Protein AF-A0A6A6YAF0-F1 (afdb_monomer)

Foldseek 3Di:
DADFPDPDDVDFAKLLLVLQLPDPDLCCLVPDALEADDLVNLQVSSVVSQVCCVPPVVQQKHFDQPDVPVVVVCVVQVVPCVPPPPCVPNVCCNSITGMGGNHPVSVVVCPPPVNVVVVCVVCVPVPDDSVSSNVSSVSNCNSNDDPDPPPVNDPPPPPDDDD

Organism: NCBI:txid574789

Solvent-accessible surface area (backbone atoms only — not comparable to full-atom values): 9768 Å² total; per-residue (Å²): 136,85,71,62,41,79,72,92,50,101,72,68,53,28,29,53,47,51,43,48,35,66,50,90,53,86,56,50,41,76,70,47,69,81,43,57,63,51,70,68,56,41,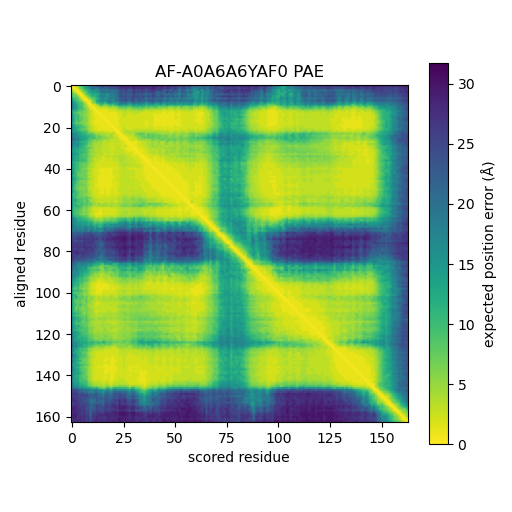44,52,40,28,52,56,39,52,51,47,35,70,73,70,38,81,68,45,43,39,77,48,70,83,81,57,78,87,53,56,93,51,64,93,43,60,97,58,48,88,75,50,86,84,50,57,62,63,53,41,47,70,48,49,22,40,50,37,44,46,33,56,67,46,54,65,48,55,70,34,65,72,51,42,51,53,54,46,62,72,42,67,81,68,79,72,51,70,65,60,26,50,51,36,12,53,48,35,50,63,33,31,41,65,91,66,81,60,74,80,69,53,79,77,70,92,82,79,79,84,130

Secondary structure (DSSP, 8-state):
---------SSPPBHHHHHHHT-S-TTHHHHS-S-PPPHHHHHHHHHHHHHHHHHHSTTSEEE----GGGGGGGGGGHHHHTT-TT-HHHHHHHHS-BEEES-HHHHHHHTSHHHHHHHHHHHTTS---HHHHHHHHHHHHHHHS-SS--GGGS---S-----

Sequence (163 aa):
MYQSSQVPADNPMTALRLSFALEDNPDASINAEIAEISLEEQVQRRDEIEEKIRSRCCGLLEIYRPNLSHLETAKSDIPQATRSRKYPYVINSFVNPEVHFLHKSVIDFLEKPAIWEELHDFTSSSGFDPNVSLISASLREIKSAPKELDQSMFPRLPFLVPQ

Mean predicted aligned error: 10.67 Å

pLDDT: mean 77.88, std 19.63, range [34.16, 96.5]

Structure (mmCIF, N/CA/C/O backbone):
data_AF-A0A6A6YAF0-F1
#
_entry.id   AF-A0A6A6YAF0-F1
#
loop_
_atom_site.group_PDB
_atom_site.id
_atom_site.type_symbol
_atom_site.label_atom_id
_atom_site.label_alt_id
_atom_site.label_comp_id
_atom_site.label_asym_id
_atom_site.label_entity_id
_atom_site.label_seq_id
_atom_site.pdbx_PDB_ins_code
_atom_site.Cartn_x
_atom_site.Cartn_y
_atom_site.Cartn_z
_atom_site.occupancy
_atom_site.B_iso_or_equiv
_atom_site.auth_seq_id
_atom_site.auth_comp_id
_atom_site.auth_asym_id
_atom_site.auth_atom_id
_atom_site.pdbx_PDB_model_num
ATOM 1 N N . MET A 1 1 ? 10.401 12.142 19.300 1.00 36.97 1 MET A N 1
ATOM 2 C CA . MET A 1 1 ? 10.464 11.290 18.094 1.00 36.97 1 MET A CA 1
ATOM 3 C C . MET A 1 1 ? 9.674 10.036 18.409 1.00 36.97 1 MET A C 1
ATOM 5 O O . MET A 1 1 ? 10.075 9.323 19.317 1.00 36.97 1 MET A O 1
ATOM 9 N N . TYR A 1 2 ? 8.517 9.848 17.775 1.00 38.72 2 TYR A N 1
ATOM 10 C CA . TYR A 1 2 ? 7.696 8.650 17.959 1.00 38.72 2 TYR A CA 1
ATOM 11 C C . TYR A 1 2 ? 8.295 7.514 17.127 1.00 38.72 2 TYR A C 1
ATOM 13 O O . TYR A 1 2 ? 8.645 7.720 15.968 1.00 38.72 2 TYR A O 1
ATOM 21 N N . GLN A 1 3 ? 8.493 6.354 17.746 1.00 45.41 3 GLN A N 1
ATOM 22 C CA . GLN A 1 3 ? 9.015 5.170 17.078 1.00 45.41 3 GLN A CA 1
ATOM 23 C C . GLN A 1 3 ? 7.822 4.401 16.507 1.00 45.41 3 GLN A C 1
ATOM 25 O O . GLN A 1 3 ? 6.969 3.946 17.270 1.00 45.41 3 GLN A O 1
ATOM 30 N N . SER A 1 4 ? 7.756 4.316 15.176 1.00 51.91 4 SER A N 1
ATOM 31 C CA . SER A 1 4 ? 6.786 3.504 14.435 1.00 51.91 4 SER A CA 1
ATOM 32 C C . SER A 1 4 ? 6.730 2.108 15.056 1.00 51.91 4 SER A C 1
ATOM 34 O O . SER A 1 4 ? 7.769 1.464 15.248 1.00 51.91 4 SER A O 1
ATOM 36 N N . SER A 1 5 ? 5.540 1.662 15.454 1.00 54.22 5 SER A N 1
ATOM 37 C CA . SER A 1 5 ? 5.363 0.337 16.038 1.00 54.22 5 SER A CA 1
ATOM 38 C C . SER A 1 5 ? 5.484 -0.696 14.931 1.00 54.22 5 SER A C 1
ATOM 40 O O . SER A 1 5 ? 4.526 -0.944 14.202 1.00 54.22 5 SER A O 1
ATOM 42 N N . GLN A 1 6 ? 6.670 -1.281 14.797 1.00 53.38 6 GLN A N 1
ATOM 43 C CA . GLN A 1 6 ? 6.876 -2.391 13.883 1.00 53.38 6 GLN A CA 1
ATOM 44 C C . GLN A 1 6 ? 6.142 -3.608 14.437 1.00 53.38 6 GLN A C 1
ATOM 46 O O . GLN A 1 6 ? 6.583 -4.226 15.407 1.00 53.38 6 GLN A O 1
ATOM 51 N N . VAL A 1 7 ? 4.993 -3.924 13.848 1.00 53.41 7 VAL A N 1
ATOM 52 C CA . VAL A 1 7 ? 4.451 -5.278 13.934 1.00 53.41 7 VAL A CA 1
ATOM 53 C C . VAL A 1 7 ? 5.349 -6.117 13.033 1.00 53.41 7 VAL A C 1
AT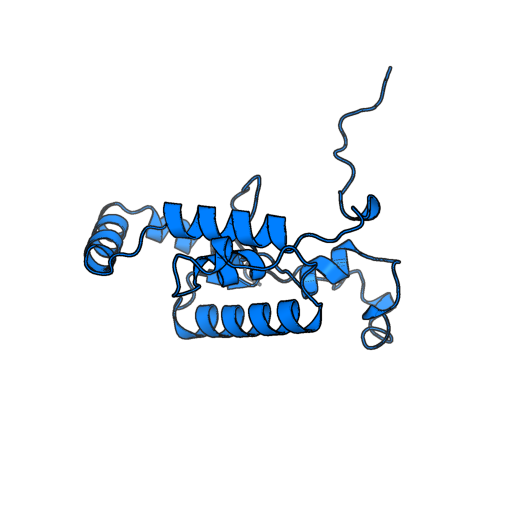OM 55 O O . VAL A 1 7 ? 5.438 -5.794 11.848 1.00 53.41 7 VAL A O 1
ATOM 58 N N . PRO A 1 8 ? 6.054 -7.137 13.548 1.00 50.31 8 PRO A N 1
ATOM 59 C CA . PRO A 1 8 ? 6.845 -8.013 12.701 1.00 50.31 8 PRO A CA 1
ATOM 60 C C . PRO A 1 8 ? 5.882 -8.769 11.784 1.00 50.31 8 PRO A C 1
ATOM 62 O O . PRO A 1 8 ? 5.209 -9.703 12.212 1.00 50.31 8 PRO A O 1
ATOM 65 N N . ALA A 1 9 ? 5.763 -8.319 10.541 1.00 58.47 9 ALA A N 1
ATOM 66 C CA . ALA A 1 9 ? 5.129 -9.076 9.482 1.00 58.47 9 ALA A CA 1
ATOM 67 C C . ALA A 1 9 ? 6.251 -9.692 8.652 1.00 58.47 9 ALA A C 1
ATOM 69 O O . ALA A 1 9 ? 7.126 -8.970 8.178 1.00 58.47 9 ALA A O 1
ATOM 70 N N . ASP A 1 10 ? 6.208 -11.008 8.435 1.00 66.81 10 ASP A N 1
ATOM 71 C CA . ASP A 1 10 ? 7.163 -11.703 7.555 1.00 66.81 10 ASP A CA 1
ATOM 72 C C . ASP A 1 10 ? 7.134 -11.148 6.116 1.00 66.81 10 ASP A C 1
ATOM 74 O O . ASP A 1 10 ? 8.048 -11.378 5.327 1.00 66.81 10 ASP A O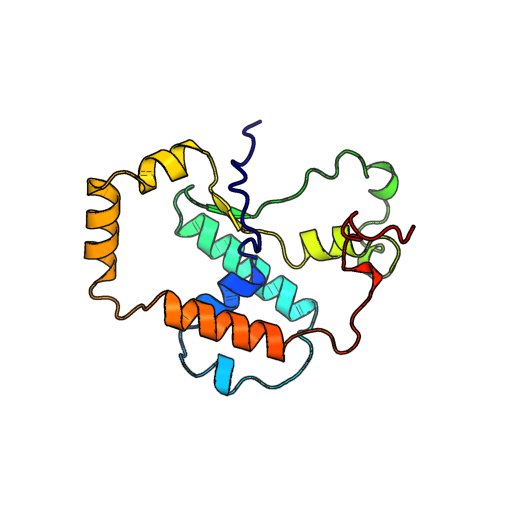 1
ATOM 78 N N . ASN A 1 11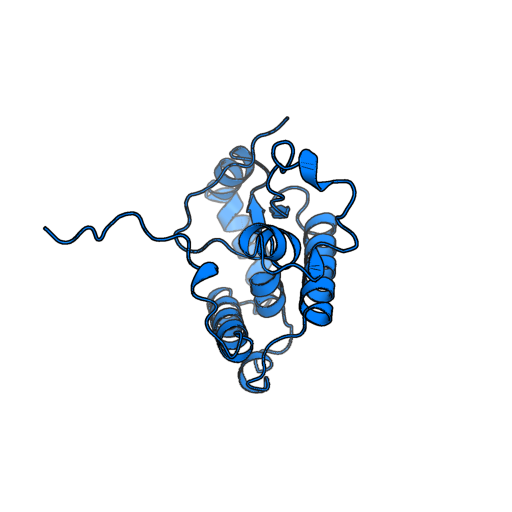 ? 6.078 -10.401 5.775 1.00 73.88 11 ASN A N 1
ATOM 79 C CA . ASN A 1 11 ? 5.919 -9.683 4.522 1.00 73.88 11 ASN A CA 1
ATOM 80 C C . ASN A 1 11 ? 5.186 -8.345 4.771 1.00 73.88 11 ASN A C 1
ATOM 82 O O . ASN A 1 11 ? 3.948 -8.331 4.777 1.00 73.88 11 ASN 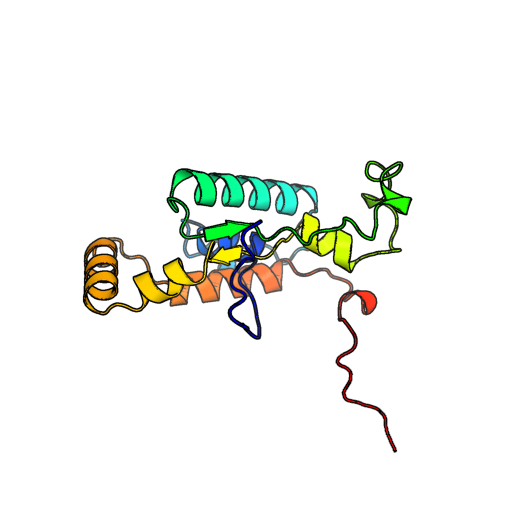A O 1
ATOM 86 N N . PRO A 1 12 ? 5.905 -7.238 5.045 1.00 85.31 12 PRO A N 1
ATOM 87 C CA . PRO A 1 12 ? 5.281 -5.948 5.314 1.00 85.31 12 PRO A CA 1
ATOM 88 C C . PRO A 1 12 ? 4.526 -5.432 4.083 1.00 85.31 12 PRO A C 1
ATOM 90 O O . PRO A 1 12 ? 4.910 -5.667 2.936 1.00 85.31 12 PRO A O 1
ATOM 93 N N . MET A 1 13 ? 3.432 -4.706 4.318 1.00 91.19 13 MET A N 1
ATOM 94 C CA . MET A 1 13 ? 2.729 -4.016 3.239 1.00 91.19 13 MET A CA 1
ATOM 95 C C . MET A 1 13 ? 3.623 -2.900 2.700 1.00 91.19 13 MET A C 1
ATOM 97 O O . MET A 1 13 ? 4.081 -2.060 3.468 1.00 91.19 13 MET A O 1
ATOM 101 N N . THR A 1 14 ? 3.850 -2.860 1.391 1.00 93.25 14 THR A N 1
ATOM 102 C CA . THR A 1 14 ? 4.607 -1.785 0.738 1.00 93.25 14 THR A CA 1
ATOM 103 C C . THR A 1 14 ? 3.670 -0.790 0.061 1.00 93.25 14 THR A C 1
ATOM 105 O O . THR A 1 14 ? 2.516 -1.113 -0.235 1.00 93.25 14 THR A O 1
ATOM 108 N N . ALA A 1 15 ? 4.151 0.426 -0.205 1.00 94.81 15 ALA A N 1
ATOM 109 C CA . ALA A 1 15 ? 3.373 1.437 -0.916 1.00 94.81 15 ALA A CA 1
ATOM 110 C C . ALA A 1 15 ? 2.964 0.943 -2.310 1.00 94.81 15 ALA A C 1
ATOM 112 O O . ALA A 1 15 ? 1.821 1.138 -2.721 1.00 94.81 15 ALA A O 1
ATOM 113 N N . LEU A 1 16 ? 3.860 0.240 -3.011 1.00 94.50 16 LEU A N 1
ATOM 114 C CA . LEU A 1 16 ? 3.558 -0.297 -4.331 1.00 94.50 16 LEU A CA 1
ATOM 115 C C . LEU A 1 16 ? 2.485 -1.389 -4.266 1.00 94.50 16 LEU A C 1
ATOM 117 O O . LEU A 1 16 ? 1.512 -1.329 -5.020 1.00 94.50 16 LEU A O 1
ATOM 121 N N . ARG A 1 17 ? 2.599 -2.333 -3.325 1.00 94.44 17 ARG A N 1
ATOM 122 C CA . ARG A 1 17 ? 1.585 -3.378 -3.127 1.00 94.44 17 ARG A CA 1
ATOM 123 C C . ARG A 1 17 ? 0.223 -2.792 -2.772 1.00 94.44 17 ARG A C 1
ATOM 125 O O . ARG A 1 17 ? -0.786 -3.197 -3.345 1.00 94.44 17 ARG A O 1
ATOM 132 N N . LEU A 1 18 ? 0.193 -1.806 -1.874 1.00 95.56 18 LEU A N 1
ATOM 133 C CA . LEU A 1 18 ? -1.036 -1.105 -1.514 1.00 95.56 18 LEU A CA 1
ATOM 134 C C . LEU A 1 18 ? -1.626 -0.358 -2.719 1.00 95.56 18 LEU A C 1
ATOM 136 O O . LEU A 1 18 ? -2.844 -0.334 -2.875 1.00 95.56 18 LEU A O 1
ATOM 140 N N . SER A 1 19 ? -0.788 0.192 -3.607 1.00 95.94 19 SER A N 1
ATOM 141 C CA . SER A 1 19 ? -1.257 0.826 -4.846 1.00 95.94 19 SER A CA 1
ATOM 142 C C . SER A 1 19 ? -2.020 -0.144 -5.743 1.00 95.94 19 SER A C 1
ATOM 144 O O . SER A 1 19 ? -3.064 0.226 -6.270 1.00 95.94 19 SER A O 1
ATOM 146 N N . PHE A 1 20 ? -1.549 -1.389 -5.863 1.00 95.38 20 PHE A N 1
ATOM 147 C CA . PHE A 1 20 ? -2.223 -2.421 -6.647 1.00 95.38 20 PHE A CA 1
ATOM 148 C C . PHE A 1 20 ? -3.491 -2.930 -5.957 1.00 95.38 20 PHE A C 1
ATOM 150 O O . PHE A 1 20 ? -4.488 -3.196 -6.619 1.00 95.38 20 PHE A O 1
ATOM 157 N N . ALA A 1 21 ? -3.477 -3.038 -4.625 1.00 94.06 21 ALA A N 1
ATOM 158 C CA . ALA A 1 21 ? -4.636 -3.487 -3.852 1.00 94.06 21 ALA A CA 1
ATOM 159 C C . ALA A 1 21 ? -5.822 -2.509 -3.928 1.00 94.06 21 ALA A C 1
ATOM 161 O O . ALA A 1 21 ? -6.969 -2.916 -3.747 1.00 94.06 21 ALA A O 1
ATOM 162 N N . LEU A 1 22 ? -5.534 -1.227 -4.178 1.00 92.75 22 LEU A N 1
ATOM 163 C CA . LEU A 1 22 ? -6.508 -0.142 -4.287 1.00 92.75 22 LEU A CA 1
ATOM 164 C C . LEU A 1 22 ? -6.917 0.174 -5.736 1.00 92.75 22 LEU A C 1
ATOM 166 O O . LEU A 1 22 ? -7.504 1.230 -5.970 1.00 92.75 22 LEU A O 1
ATOM 170 N N . GLU A 1 23 ? -6.579 -0.674 -6.710 1.00 91.12 23 GLU A N 1
ATOM 171 C CA . GLU A 1 23 ? -7.063 -0.500 -8.082 1.00 91.12 23 GLU A CA 1
ATOM 172 C C . GLU A 1 23 ? -8.565 -0.809 -8.161 1.00 91.12 23 GLU A C 1
ATOM 174 O O . GLU A 1 23 ? -9.013 -1.881 -7.763 1.00 91.12 23 GLU A O 1
ATOM 179 N N . ASP A 1 24 ? -9.346 0.129 -8.707 1.00 83.94 24 ASP A N 1
ATOM 180 C CA . ASP A 1 24 ? -10.811 0.012 -8.776 1.00 83.94 24 ASP A CA 1
ATOM 181 C C . ASP A 1 24 ? -11.283 -1.080 -9.756 1.00 83.94 24 ASP A C 1
ATOM 183 O O . ASP A 1 24 ? -12.418 -1.552 -9.678 1.00 83.94 24 ASP A O 1
ATOM 187 N N . ASN A 1 25 ? -10.432 -1.474 -10.711 1.00 85.44 25 ASN A N 1
ATOM 188 C CA . ASN A 1 25 ? -10.754 -2.496 -11.701 1.00 85.44 25 ASN A CA 1
ATOM 189 C C . ASN A 1 25 ? -10.311 -3.888 -11.203 1.00 85.44 25 ASN A C 1
ATOM 191 O O . ASN A 1 25 ? -9.104 -4.139 -11.140 1.00 85.44 25 ASN A O 1
ATOM 195 N N . PRO A 1 26 ? -11.246 -4.821 -10.932 1.00 76.06 26 PRO A N 1
ATOM 196 C CA . PRO A 1 26 ? -10.921 -6.147 -10.401 1.00 76.06 26 PRO A CA 1
ATOM 197 C C . PRO A 1 26 ? -10.045 -6.980 -11.346 1.00 76.06 26 PRO A C 1
ATOM 199 O O . PRO A 1 26 ? -9.252 -7.800 -10.885 1.00 76.06 26 PRO A O 1
ATOM 202 N N . ASP A 1 27 ? -10.127 -6.729 -12.655 1.00 86.00 27 ASP A N 1
ATOM 203 C CA . ASP A 1 27 ? -9.364 -7.461 -13.664 1.00 86.00 27 ASP A CA 1
ATOM 204 C C . ASP A 1 27 ? -8.040 -6.772 -14.027 1.00 86.00 27 ASP A C 1
ATOM 206 O O . ASP A 1 27 ? -7.321 -7.246 -14.910 1.00 86.00 27 ASP A O 1
ATOM 210 N N . ALA A 1 28 ? -7.681 -5.652 -13.387 1.00 88.31 28 ALA A N 1
ATOM 211 C CA . ALA A 1 28 ? -6.459 -4.916 -13.719 1.00 88.31 28 ALA A CA 1
ATOM 212 C C . ALA A 1 28 ? -5.199 -5.774 -13.534 1.00 88.31 28 ALA A C 1
ATOM 214 O O . ALA A 1 28 ? -4.329 -5.804 -14.407 1.00 88.31 28 ALA A O 1
ATOM 215 N N . SER A 1 29 ? -5.138 -6.559 -12.456 1.00 90.00 29 SER A N 1
ATOM 216 C CA . SER A 1 29 ? -4.043 -7.500 -12.196 1.00 90.00 29 SER A CA 1
ATOM 217 C C . SER A 1 29 ? -4.011 -8.660 -13.202 1.00 90.00 29 SER A C 1
ATOM 219 O O . SER A 1 29 ? -2.937 -9.118 -13.598 1.00 90.00 29 SER A O 1
ATOM 221 N N . ILE A 1 30 ? -5.171 -9.117 -13.680 1.00 92.38 30 ILE A N 1
ATOM 222 C CA . ILE A 1 30 ? -5.305 -10.217 -14.648 1.00 92.38 30 ILE A CA 1
ATOM 223 C C . ILE A 1 30 ? -4.919 -9.758 -16.057 1.00 92.38 30 ILE A C 1
ATOM 225 O O . ILE A 1 30 ? -4.202 -10.476 -16.755 1.00 92.38 30 ILE A O 1
ATOM 229 N N . ASN A 1 31 ? -5.315 -8.549 -16.442 1.00 93.06 31 ASN A N 1
ATOM 230 C CA . ASN A 1 31 ? -5.062 -7.976 -17.766 1.00 93.06 31 ASN A CA 1
ATOM 231 C C . ASN A 1 31 ? -3.716 -7.253 -17.870 1.00 93.06 31 ASN A C 1
ATOM 233 O O . ASN A 1 31 ? -3.256 -6.961 -18.971 1.00 93.06 31 ASN A O 1
ATOM 237 N N . ALA A 1 32 ? -3.074 -6.984 -16.735 1.00 92.38 32 ALA A N 1
ATOM 238 C CA . ALA A 1 32 ? -1.732 -6.436 -16.665 1.00 92.38 32 ALA A CA 1
ATOM 239 C C . ALA A 1 32 ? -0.737 -7.214 -17.538 1.00 92.38 32 ALA A C 1
ATOM 241 O O . ALA A 1 32 ? -0.652 -8.447 -17.455 1.00 92.38 32 ALA A O 1
ATOM 242 N N . GLU A 1 33 ? 0.060 -6.473 -18.306 1.00 93.44 33 GLU A N 1
ATOM 243 C CA . GLU A 1 33 ? 1.200 -7.006 -19.045 1.00 93.44 33 GLU A CA 1
ATOM 244 C C . GLU A 1 33 ? 2.252 -7.581 -18.083 1.00 93.44 33 GLU A C 1
ATOM 246 O O . GLU A 1 33 ? 2.475 -7.051 -16.991 1.00 93.44 33 GLU A O 1
ATOM 251 N N . ILE A 1 34 ? 2.898 -8.675 -18.498 1.00 94.69 34 ILE A N 1
ATOM 252 C CA . ILE A 1 34 ? 4.061 -9.237 -17.803 1.00 94.69 34 ILE A CA 1
ATOM 253 C C . ILE A 1 34 ? 5.289 -8.434 -18.239 1.00 94.69 34 ILE A C 1
ATOM 255 O O . ILE A 1 34 ? 5.964 -8.769 -19.216 1.00 94.69 34 ILE A O 1
ATOM 259 N N . ALA A 1 35 ? 5.547 -7.344 -17.529 1.00 92.31 35 ALA A N 1
ATOM 260 C CA . ALA A 1 35 ? 6.652 -6.441 -17.792 1.00 92.31 35 ALA A CA 1
ATOM 261 C C . ALA A 1 35 ? 7.114 -5.784 -16.492 1.00 92.31 35 ALA A C 1
ATOM 263 O O . ALA A 1 35 ? 6.294 -5.398 -15.662 1.00 92.31 35 ALA A O 1
ATOM 264 N N . GLU A 1 36 ? 8.432 -5.628 -16.351 1.00 91.94 36 GLU A N 1
ATOM 265 C CA . GLU A 1 36 ? 9.039 -4.913 -15.230 1.00 91.94 36 GLU A CA 1
ATOM 266 C C . GLU A 1 36 ? 8.463 -3.498 -15.128 1.00 91.94 36 GLU A C 1
ATOM 268 O O . GLU A 1 36 ? 8.424 -2.759 -16.116 1.00 91.94 36 GLU A O 1
ATOM 273 N N . ILE A 1 37 ? 8.010 -3.131 -13.930 1.00 92.00 37 ILE A N 1
ATOM 274 C CA . ILE A 1 37 ? 7.456 -1.803 -13.683 1.00 92.00 37 ILE A CA 1
ATOM 275 C C . ILE A 1 37 ? 8.565 -0.750 -13.671 1.00 92.00 37 ILE A C 1
ATOM 277 O O . ILE A 1 37 ? 9.572 -0.876 -12.969 1.00 92.00 37 ILE A O 1
ATOM 281 N N . SER A 1 38 ? 8.366 0.319 -14.440 1.00 90.50 38 SER A N 1
ATOM 282 C CA . SER A 1 38 ? 9.355 1.388 -14.549 1.00 90.50 38 SER A CA 1
ATOM 283 C C . SER A 1 38 ? 9.540 2.119 -13.215 1.00 90.50 38 SER A C 1
ATOM 285 O O . SER A 1 38 ? 8.623 2.223 -12.400 1.00 90.50 38 SER A O 1
ATOM 287 N N . LEU A 1 39 ? 10.735 2.674 -12.996 1.00 87.12 39 LEU A N 1
ATOM 288 C CA . LEU A 1 39 ? 11.019 3.484 -11.808 1.00 87.12 39 LEU A CA 1
ATOM 289 C C . LEU A 1 39 ? 10.084 4.702 -11.699 1.00 87.12 39 LEU A C 1
ATOM 291 O O . LEU A 1 39 ? 9.686 5.075 -10.599 1.00 87.12 39 LEU A O 1
ATOM 295 N N . GLU A 1 40 ? 9.738 5.311 -12.834 1.00 89.00 40 GLU A N 1
ATOM 296 C CA . GLU A 1 40 ? 8.812 6.444 -12.902 1.00 89.00 40 GLU A CA 1
ATOM 297 C C . GLU A 1 40 ? 7.415 6.050 -12.411 1.00 89.00 40 GLU A C 1
ATOM 299 O O . GLU A 1 40 ? 6.858 6.733 -11.554 1.00 89.00 40 GLU A O 1
ATOM 304 N N . GLU A 1 41 ? 6.894 4.905 -12.865 1.00 92.69 41 GLU A N 1
ATOM 305 C CA . GLU A 1 41 ? 5.589 4.408 -12.420 1.00 92.69 41 GLU A CA 1
ATOM 306 C C . GLU A 1 41 ? 5.604 4.029 -10.931 1.00 92.69 41 GLU A C 1
ATOM 308 O O . GLU A 1 41 ? 4.659 4.344 -10.209 1.00 92.69 41 GLU A O 1
ATOM 313 N N . GLN A 1 42 ? 6.682 3.410 -10.434 1.00 92.38 42 GLN A N 1
ATOM 314 C CA . GLN A 1 42 ? 6.817 3.101 -9.003 1.00 92.38 42 GLN A CA 1
ATOM 315 C C . GLN A 1 42 ? 6.775 4.371 -8.142 1.00 92.38 42 GLN A C 1
ATOM 317 O O . GLN A 1 42 ? 6.060 4.420 -7.141 1.00 92.38 42 GLN A O 1
ATOM 322 N N . VAL A 1 43 ? 7.511 5.410 -8.550 1.00 90.94 43 VAL A N 1
ATOM 323 C CA . VAL A 1 43 ? 7.539 6.713 -7.872 1.00 90.94 43 VAL A CA 1
ATOM 324 C C . VAL A 1 43 ? 6.163 7.374 -7.893 1.00 90.94 43 VAL A C 1
ATOM 326 O O . VAL A 1 43 ? 5.699 7.828 -6.848 1.00 90.94 43 VAL A O 1
ATOM 329 N N . GLN A 1 44 ? 5.490 7.374 -9.045 1.00 94.12 44 GLN A N 1
ATOM 330 C CA . GLN A 1 44 ? 4.143 7.922 -9.172 1.00 94.12 44 GLN A CA 1
ATOM 331 C C . GLN A 1 44 ? 3.159 7.206 -8.237 1.00 94.12 44 GLN A C 1
ATOM 333 O O . GLN A 1 44 ? 2.477 7.849 -7.440 1.00 94.12 44 GLN A O 1
ATOM 338 N N . ARG A 1 45 ? 3.122 5.869 -8.279 1.00 95.06 45 ARG A N 1
ATOM 339 C CA . ARG A 1 45 ? 2.229 5.057 -7.437 1.00 95.06 45 ARG A CA 1
ATOM 340 C C . ARG A 1 45 ? 2.504 5.249 -5.949 1.00 95.06 45 ARG A C 1
ATOM 342 O O . ARG A 1 45 ? 1.565 5.331 -5.157 1.00 95.06 45 ARG A O 1
ATOM 349 N N . ARG A 1 46 ? 3.777 5.350 -5.557 1.00 94.94 46 ARG A N 1
ATOM 350 C CA . ARG A 1 46 ? 4.174 5.675 -4.181 1.00 94.94 46 ARG A CA 1
ATOM 351 C C . ARG A 1 46 ? 3.583 7.015 -3.741 1.00 94.94 46 ARG A C 1
ATOM 353 O O . ARG A 1 46 ? 3.006 7.079 -2.659 1.00 94.94 46 ARG A O 1
ATOM 360 N N . ASP A 1 47 ? 3.726 8.060 -4.554 1.00 94.50 47 ASP A N 1
ATOM 361 C CA . ASP A 1 47 ? 3.269 9.411 -4.205 1.00 94.50 47 ASP A CA 1
ATOM 362 C C . ASP A 1 47 ? 1.744 9.484 -4.084 1.00 94.50 47 ASP A C 1
ATOM 364 O O . ASP A 1 47 ? 1.223 10.062 -3.127 1.00 94.50 47 ASP A O 1
ATOM 368 N N . GLU A 1 48 ? 1.024 8.810 -4.983 1.00 95.81 48 GLU A N 1
ATOM 369 C CA . GLU A 1 48 ? -0.434 8.677 -4.908 1.00 95.81 48 GLU A CA 1
ATOM 370 C C . GLU A 1 48 ? -0.881 7.972 -3.617 1.00 95.81 48 GLU A C 1
ATOM 372 O O . GLU A 1 48 ? -1.858 8.373 -2.976 1.00 95.81 48 GLU A O 1
ATOM 377 N N . ILE A 1 49 ? -0.165 6.924 -3.200 1.00 96.50 49 ILE A N 1
ATOM 378 C CA . ILE A 1 49 ? -0.467 6.203 -1.959 1.00 96.50 49 ILE A CA 1
ATOM 379 C C . ILE A 1 49 ? -0.140 7.034 -0.729 1.00 96.50 49 ILE A C 1
ATOM 381 O O . ILE A 1 49 ? -0.930 7.051 0.216 1.00 96.50 49 ILE A O 1
ATOM 385 N N . GLU A 1 50 ? 0.973 7.760 -0.737 1.00 95.19 50 GLU A N 1
ATOM 386 C CA . GLU A 1 50 ? 1.307 8.678 0.345 1.00 95.19 50 GLU A CA 1
ATOM 387 C C . GLU A 1 50 ? 0.229 9.760 0.508 1.00 95.19 50 GLU A C 1
ATOM 389 O O . GLU A 1 50 ? -0.205 10.046 1.629 1.00 95.19 50 GLU A O 1
ATOM 394 N N . GLU A 1 51 ? -0.264 10.322 -0.596 1.00 95.56 51 GLU A N 1
ATOM 395 C CA . GLU A 1 51 ? -1.352 11.295 -0.565 1.00 95.56 51 GLU A CA 1
ATOM 396 C C . GLU A 1 51 ? -2.651 10.686 -0.022 1.00 95.56 51 GLU A C 1
ATOM 398 O O . GLU A 1 51 ? -3.305 11.294 0.837 1.00 95.56 51 GLU A O 1
ATOM 403 N N . LYS A 1 52 ? -3.014 9.472 -0.458 1.00 95.62 52 LYS A N 1
ATOM 404 C CA . LYS A 1 52 ? -4.186 8.742 0.054 1.00 95.62 52 LYS A CA 1
ATOM 405 C C . LYS A 1 52 ? -4.065 8.465 1.552 1.00 95.62 52 LYS A C 1
ATOM 407 O O . LYS A 1 52 ? -5.012 8.738 2.284 1.00 95.62 52 LYS A O 1
ATOM 412 N N . ILE A 1 53 ? -2.912 7.993 2.026 1.00 95.88 53 ILE A N 1
ATOM 413 C CA . ILE A 1 53 ? -2.674 7.744 3.454 1.00 95.88 53 ILE A CA 1
ATOM 414 C C . ILE A 1 53 ? -2.829 9.041 4.250 1.00 95.88 53 ILE A C 1
ATOM 416 O O . ILE A 1 53 ? -3.581 9.090 5.225 1.00 95.88 53 ILE A O 1
ATOM 420 N N . ARG A 1 54 ? -2.183 10.123 3.807 1.00 93.50 54 ARG A N 1
ATOM 421 C CA . ARG A 1 54 ? -2.228 11.415 4.503 1.00 93.50 54 ARG A CA 1
ATOM 422 C C . ARG A 1 54 ? -3.632 12.023 4.540 1.00 93.50 54 ARG A C 1
ATOM 424 O O . ARG A 1 54 ? -3.986 12.658 5.528 1.00 93.50 54 ARG A O 1
ATOM 431 N N . SER A 1 55 ? -4.412 11.858 3.472 1.00 95.50 55 SER A N 1
ATOM 432 C CA . SER A 1 55 ? -5.745 12.462 3.344 1.00 95.50 55 SER A CA 1
ATOM 433 C C . SER A 1 55 ? -6.871 11.620 3.945 1.00 95.50 55 SER A C 1
ATOM 435 O O . SER A 1 55 ? -7.848 12.191 4.422 1.00 95.50 55 SER A O 1
ATOM 437 N N . ARG A 1 56 ? -6.756 10.285 3.932 1.00 92.69 56 ARG A N 1
ATOM 438 C CA . ARG A 1 56 ? -7.859 9.373 4.289 1.00 92.69 56 ARG A CA 1
ATOM 439 C C . ARG A 1 56 ? -7.630 8.592 5.573 1.00 92.69 56 ARG A C 1
ATOM 441 O O . ARG A 1 56 ? -8.599 8.226 6.225 1.00 92.69 56 ARG A O 1
ATOM 448 N N . CYS A 1 57 ? -6.379 8.319 5.943 1.00 90.69 57 CYS A N 1
ATOM 449 C CA . CYS A 1 57 ? -6.099 7.427 7.067 1.00 90.69 57 CYS A CA 1
ATOM 450 C C . CYS A 1 57 ? -6.020 8.146 8.415 1.00 90.69 57 CYS A C 1
ATOM 452 O O . CYS A 1 57 ? -5.778 7.473 9.404 1.00 90.69 57 CYS A O 1
ATOM 454 N N . CYS A 1 58 ? -6.214 9.470 8.493 1.00 87.69 58 CYS A N 1
ATOM 455 C CA . CYS A 1 58 ? -6.350 10.225 9.753 1.00 87.69 58 CYS A CA 1
ATOM 456 C C . CYS A 1 58 ? -5.271 9.928 10.822 1.00 87.69 58 CYS A C 1
ATOM 458 O O . CYS A 1 58 ? -5.548 9.976 12.018 1.00 87.69 58 CYS A O 1
ATOM 460 N N . GLY A 1 59 ? -4.040 9.607 10.407 1.00 89.44 59 GLY A N 1
ATOM 461 C CA . GLY A 1 59 ? -2.954 9.233 11.321 1.00 89.44 59 GLY A CA 1
ATOM 462 C C . GLY A 1 59 ? -2.992 7.785 11.829 1.00 89.44 59 GLY A C 1
ATOM 463 O O . GLY A 1 59 ? -2.310 7.465 12.794 1.00 89.44 59 GLY A O 1
ATOM 464 N N . LEU A 1 60 ? -3.762 6.894 11.204 1.00 92.50 60 LEU A N 1
ATOM 465 C CA . LEU A 1 60 ? -3.717 5.454 11.476 1.00 92.50 60 LEU A CA 1
ATOM 466 C C . LEU A 1 60 ? -2.503 4.801 10.806 1.00 92.50 60 LEU A C 1
ATOM 468 O O . LEU A 1 60 ? -1.837 3.963 11.411 1.00 92.50 60 LEU A O 1
ATOM 472 N N . LEU A 1 61 ? -2.204 5.208 9.571 1.00 94.56 61 LEU A N 1
ATOM 473 C CA . LEU A 1 61 ? -1.124 4.665 8.749 1.00 94.56 61 LEU A CA 1
ATOM 474 C C . LEU A 1 61 ? -0.094 5.742 8.400 1.00 94.56 61 LEU A C 1
ATOM 476 O O . LEU A 1 61 ? -0.422 6.928 8.329 1.00 94.56 61 LEU A O 1
ATOM 480 N N . GLU A 1 62 ? 1.136 5.315 8.132 1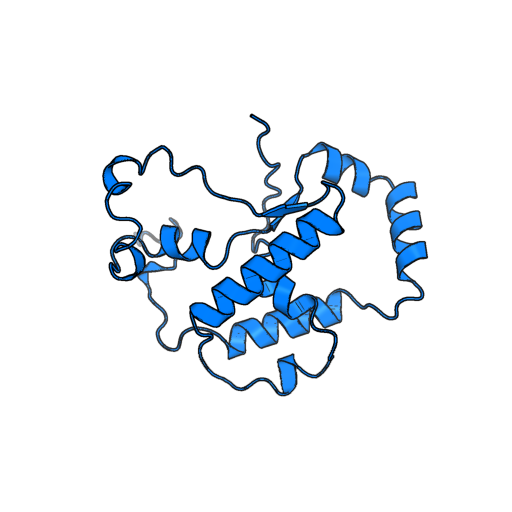.00 93.62 62 GLU A N 1
ATOM 481 C CA . GLU A 1 62 ? 2.228 6.151 7.636 1.00 93.62 62 GLU A CA 1
ATOM 482 C C . GLU A 1 62 ? 3.110 5.405 6.625 1.00 93.62 62 GLU A C 1
ATOM 484 O O . GLU A 1 62 ? 3.203 4.177 6.639 1.00 93.62 62 GLU A O 1
ATOM 489 N N . ILE A 1 63 ? 3.797 6.165 5.769 1.00 92.56 63 ILE A N 1
ATOM 490 C CA . ILE A 1 63 ? 4.908 5.647 4.966 1.00 92.56 63 ILE A CA 1
ATOM 491 C C . ILE A 1 63 ? 6.154 5.588 5.851 1.00 92.56 63 ILE A C 1
ATOM 493 O O . ILE A 1 63 ? 6.660 6.627 6.291 1.00 92.56 63 ILE A O 1
ATOM 497 N N . TYR A 1 64 ? 6.674 4.385 6.082 1.00 88.75 64 TYR A N 1
ATOM 498 C CA . TYR A 1 64 ? 7.905 4.186 6.828 1.00 88.75 64 TYR A CA 1
ATOM 499 C C . TYR A 1 64 ? 9.103 4.651 6.004 1.00 88.75 64 TYR A C 1
ATOM 501 O O . TYR A 1 64 ? 9.389 4.151 4.915 1.00 88.75 64 TYR A O 1
ATOM 509 N N . ARG A 1 65 ? 9.837 5.617 6.556 1.00 81.94 65 ARG A N 1
ATOM 510 C CA . ARG A 1 65 ? 11.098 6.094 5.991 1.00 81.94 65 ARG A CA 1
ATOM 511 C C . ARG A 1 65 ? 12.230 5.715 6.937 1.00 81.94 65 ARG A C 1
ATOM 513 O O . ARG A 1 65 ? 12.293 6.278 8.035 1.00 81.94 65 ARG A O 1
ATOM 520 N N . PRO A 1 66 ? 13.130 4.792 6.554 1.00 71.00 66 PRO A N 1
ATOM 521 C CA . PRO A 1 66 ? 14.260 4.454 7.402 1.00 71.00 66 PRO A CA 1
ATOM 522 C C . PRO A 1 66 ? 15.093 5.709 7.664 1.00 71.00 66 PRO A C 1
ATOM 524 O O . PRO A 1 66 ? 15.368 6.507 6.765 1.00 71.00 66 PRO A O 1
ATOM 527 N N . ASN A 1 67 ? 15.482 5.911 8.922 1.00 65.25 67 ASN A N 1
ATOM 528 C CA . ASN A 1 67 ? 16.283 7.063 9.303 1.00 65.25 67 ASN A CA 1
ATOM 529 C C . ASN A 1 67 ? 17.721 6.870 8.797 1.00 65.25 67 ASN A C 1
ATOM 531 O O . ASN A 1 67 ? 18.533 6.195 9.425 1.00 65.25 67 ASN A O 1
ATOM 535 N N . LEU A 1 68 ? 18.041 7.476 7.653 1.00 64.12 68 LEU A N 1
ATOM 536 C CA . LEU A 1 68 ? 19.358 7.375 7.017 1.00 64.12 68 LEU A CA 1
ATOM 537 C C . LEU A 1 68 ? 20.387 8.366 7.580 1.00 64.12 68 LEU A C 1
ATOM 539 O O . LEU A 1 68 ? 21.374 8.667 6.911 1.00 64.12 68 LEU A O 1
ATOM 543 N N . SER A 1 69 ? 20.195 8.871 8.801 1.00 60.22 69 SER A N 1
ATOM 544 C CA . SER A 1 69 ? 21.156 9.762 9.479 1.00 60.22 69 SER A CA 1
ATOM 545 C C . SER A 1 69 ? 22.573 9.178 9.585 1.00 60.22 69 SER A C 1
ATOM 547 O O . SER A 1 69 ? 23.536 9.912 9.752 1.00 60.22 69 SER A O 1
ATOM 549 N N . HIS A 1 70 ? 22.734 7.863 9.434 1.00 53.88 70 HIS A N 1
ATOM 550 C CA . HIS A 1 70 ? 24.042 7.201 9.448 1.00 53.88 70 HIS A CA 1
ATOM 551 C C . HIS A 1 70 ? 24.677 7.059 8.050 1.00 53.88 70 HIS A C 1
ATOM 553 O O . HIS A 1 70 ? 25.842 6.687 7.943 1.00 53.88 70 HIS A O 1
ATOM 559 N N . LEU A 1 71 ? 23.949 7.385 6.974 1.00 55.59 71 LEU A N 1
ATOM 560 C CA . LEU A 1 71 ? 24.462 7.431 5.595 1.00 55.59 71 LEU A CA 1
ATOM 561 C C . LEU A 1 71 ? 24.800 8.866 5.150 1.00 55.59 71 LEU A C 1
ATOM 563 O O . LEU A 1 71 ? 25.007 9.126 3.966 1.00 55.59 71 LEU A O 1
ATOM 567 N N . GLU A 1 72 ? 24.848 9.815 6.091 1.00 47.91 72 GLU A N 1
ATOM 568 C CA . GLU A 1 72 ? 25.032 11.252 5.845 1.00 47.91 72 GLU A CA 1
ATOM 569 C C . GLU A 1 72 ? 26.345 11.632 5.161 1.00 47.91 72 GLU A C 1
ATOM 571 O O . GLU A 1 72 ? 26.424 12.694 4.547 1.00 47.91 72 GLU A O 1
ATOM 576 N N . THR A 1 73 ? 27.335 10.745 5.141 1.00 49.56 73 THR A N 1
ATOM 577 C CA . THR A 1 73 ? 28.538 10.900 4.314 1.00 49.56 73 THR A CA 1
ATOM 578 C C . THR A 1 73 ? 28.279 10.775 2.806 1.00 49.56 73 THR A C 1
ATOM 580 O O . THR A 1 73 ? 29.182 11.062 2.028 1.00 49.56 73 THR A O 1
ATOM 583 N N . ALA A 1 74 ? 27.064 10.409 2.372 1.00 50.06 74 ALA A N 1
ATOM 584 C CA . ALA A 1 74 ? 26.657 10.325 0.963 1.00 50.06 74 ALA A CA 1
ATOM 585 C C . ALA A 1 74 ? 25.610 11.383 0.542 1.00 50.06 74 ALA A C 1
ATOM 587 O O . ALA A 1 74 ? 25.104 11.345 -0.581 1.00 50.06 74 ALA A O 1
ATOM 588 N N . LYS A 1 75 ? 25.255 12.333 1.425 1.00 44.94 75 LYS A N 1
ATOM 589 C CA . LYS A 1 75 ? 24.180 13.316 1.175 1.00 44.94 75 LYS A CA 1
ATOM 590 C C . LYS A 1 75 ? 24.470 14.332 0.065 1.00 44.94 75 LYS A C 1
ATOM 592 O O . LYS A 1 75 ? 23.520 14.911 -0.455 1.00 44.94 75 LYS A O 1
ATOM 597 N N . SER A 1 76 ? 25.725 14.540 -0.333 1.00 47.62 76 SER A N 1
ATOM 598 C CA . SER A 1 76 ? 26.056 15.459 -1.433 1.00 47.62 76 SER A CA 1
ATOM 599 C C . SER A 1 76 ? 25.698 14.919 -2.823 1.00 47.62 76 SER A C 1
ATOM 601 O O . SER A 1 76 ? 25.586 15.714 -3.751 1.00 47.62 76 SER A O 1
ATOM 603 N N . ASP A 1 77 ? 25.448 13.610 -2.967 1.00 46.59 77 ASP A N 1
ATOM 604 C CA . ASP A 1 77 ? 25.348 12.956 -4.282 1.00 46.59 77 ASP A CA 1
ATOM 605 C C . ASP A 1 77 ? 23.994 12.275 -4.540 1.00 46.59 77 ASP A C 1
ATOM 607 O O . ASP A 1 77 ? 23.851 11.501 -5.487 1.00 46.59 77 ASP A O 1
ATOM 611 N N . ILE A 1 78 ? 22.963 12.544 -3.734 1.00 51.22 78 ILE A N 1
ATOM 612 C CA . ILE A 1 78 ? 21.658 11.867 -3.864 1.00 51.22 78 ILE A CA 1
ATOM 613 C C . ILE A 1 78 ? 20.970 12.108 -5.230 1.00 51.22 78 ILE A C 1
ATOM 615 O O . ILE A 1 78 ? 20.361 11.161 -5.730 1.00 51.22 78 ILE A O 1
ATOM 619 N N . PRO A 1 79 ? 21.136 13.250 -5.939 1.00 44.41 79 PRO A N 1
ATOM 620 C CA . PRO A 1 79 ? 20.637 13.360 -7.314 1.00 44.41 79 PRO A CA 1
ATOM 621 C C . PRO A 1 79 ? 21.365 12.449 -8.325 1.00 44.41 79 PRO A C 1
ATOM 623 O O . PRO A 1 79 ? 20.877 12.278 -9.439 1.00 44.41 79 PRO A O 1
ATOM 626 N N . GLN A 1 80 ? 22.520 11.865 -7.970 1.00 44.56 80 GLN A N 1
ATOM 627 C CA . GLN A 1 80 ? 23.312 10.959 -8.821 1.00 44.56 80 GLN A CA 1
ATOM 628 C C . GLN A 1 80 ? 23.368 9.506 -8.305 1.00 44.56 80 GLN A C 1
ATOM 630 O O . GLN A 1 80 ? 23.679 8.594 -9.074 1.00 44.56 80 GLN A O 1
ATOM 635 N N . ALA A 1 81 ? 23.027 9.255 -7.037 1.00 43.81 81 ALA A N 1
ATOM 636 C CA . ALA A 1 81 ? 23.037 7.924 -6.424 1.00 43.81 81 ALA A CA 1
ATOM 637 C C . ALA A 1 81 ? 22.003 6.959 -7.033 1.00 43.81 81 ALA A C 1
ATOM 639 O O . ALA A 1 81 ? 22.206 5.748 -6.988 1.00 43.81 81 ALA A O 1
ATOM 640 N N . THR A 1 82 ? 20.961 7.475 -7.693 1.00 45.00 82 THR A N 1
ATOM 641 C CA . THR A 1 82 ? 19.992 6.687 -8.479 1.00 45.00 82 THR A CA 1
ATOM 642 C C . THR A 1 82 ? 20.625 5.927 -9.653 1.00 45.00 82 THR A C 1
ATOM 644 O O . THR A 1 82 ? 19.992 5.035 -10.208 1.00 45.00 82 THR A O 1
ATOM 647 N N . ARG A 1 83 ? 21.884 6.222 -10.018 1.00 44.00 83 ARG A N 1
ATOM 648 C CA . ARG A 1 83 ? 22.662 5.467 -11.019 1.00 44.00 83 ARG A CA 1
ATOM 649 C C . ARG A 1 83 ? 23.677 4.486 -10.431 1.00 44.00 83 ARG A C 1
ATOM 651 O O . ARG A 1 83 ? 24.250 3.697 -11.179 1.00 44.00 83 ARG A O 1
ATOM 658 N N . SER A 1 84 ? 23.938 4.523 -9.124 1.00 47.41 84 SER A N 1
ATOM 659 C CA . SER A 1 84 ? 24.977 3.695 -8.511 1.00 47.41 84 SER A CA 1
ATOM 660 C C . SER A 1 84 ? 24.359 2.457 -7.865 1.00 47.41 84 SER A C 1
ATOM 662 O O . SER A 1 84 ? 23.739 2.546 -6.809 1.00 47.41 84 SER A O 1
ATOM 664 N N . ARG A 1 85 ? 24.602 1.275 -8.453 1.00 51.66 85 ARG A N 1
ATOM 665 C CA . ARG A 1 85 ? 24.250 -0.069 -7.926 1.00 51.66 85 ARG A CA 1
ATOM 666 C C . ARG A 1 85 ? 24.856 -0.396 -6.542 1.00 51.66 85 ARG A C 1
ATOM 668 O O . ARG A 1 85 ? 24.846 -1.539 -6.108 1.00 51.66 85 ARG A O 1
ATOM 675 N N . LYS A 1 86 ? 25.448 0.581 -5.851 1.00 53.09 86 LYS A N 1
ATOM 676 C CA . LYS A 1 86 ? 26.231 0.386 -4.627 1.00 53.09 86 LYS A CA 1
ATOM 677 C C . LYS A 1 86 ? 25.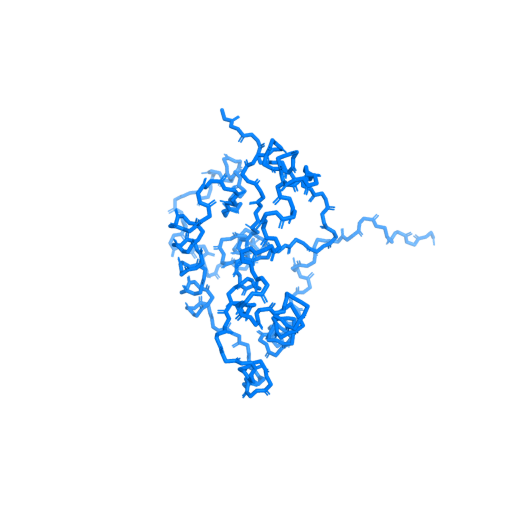364 0.155 -3.382 1.00 53.09 86 LYS A C 1
ATOM 679 O O . LYS A 1 86 ? 25.845 -0.471 -2.445 1.00 53.09 86 LYS A O 1
ATOM 684 N N . TYR A 1 87 ? 24.111 0.628 -3.368 1.00 59.97 87 TYR A N 1
ATOM 685 C CA . TYR A 1 87 ? 23.198 0.496 -2.218 1.00 59.97 87 TYR A CA 1
ATOM 686 C C . TYR A 1 87 ? 21.752 0.178 -2.652 1.00 59.97 87 TYR A C 1
ATOM 688 O O . TYR A 1 87 ? 20.860 1.014 -2.489 1.00 59.97 87 TYR A O 1
ATOM 696 N N . PRO A 1 88 ? 21.501 -1.025 -3.196 1.00 62.75 88 PRO A N 1
ATOM 697 C CA . PRO A 1 88 ? 20.193 -1.419 -3.733 1.00 62.75 88 PRO A CA 1
ATOM 698 C C . PRO A 1 88 ? 19.077 -1.366 -2.679 1.00 62.75 88 PRO A C 1
ATOM 700 O O . PRO A 1 88 ? 17.974 -0.919 -2.976 1.00 62.75 88 PRO A O 1
ATOM 703 N N . TYR A 1 89 ? 19.379 -1.711 -1.422 1.00 63.31 89 TYR A N 1
ATOM 704 C CA . TYR A 1 89 ? 18.419 -1.647 -0.315 1.00 63.31 89 TYR A CA 1
ATOM 705 C C . TYR A 1 89 ? 17.910 -0.223 -0.043 1.00 63.31 89 TYR A C 1
ATOM 707 O O . TYR A 1 89 ? 16.712 -0.012 0.101 1.00 63.31 89 TYR A O 1
ATOM 715 N N . VAL A 1 90 ? 18.807 0.771 -0.026 1.00 66.94 90 VAL A N 1
ATOM 716 C CA . VAL A 1 90 ? 18.443 2.174 0.240 1.00 66.94 90 VAL A CA 1
ATOM 717 C C . VAL A 1 90 ? 17.551 2.711 -0.871 1.00 66.94 90 VAL A C 1
ATOM 719 O O . VAL A 1 90 ? 16.538 3.343 -0.592 1.00 66.94 90 VAL A O 1
ATOM 722 N N . ILE A 1 91 ? 17.908 2.427 -2.126 1.00 69.31 91 ILE A N 1
ATOM 723 C CA . ILE A 1 91 ? 17.109 2.816 -3.291 1.00 69.31 91 ILE A CA 1
ATOM 724 C C . ILE A 1 91 ? 15.727 2.164 -3.203 1.00 69.31 91 ILE A C 1
ATOM 726 O O . ILE A 1 91 ? 14.723 2.857 -3.339 1.00 69.31 91 ILE A O 1
ATOM 730 N N . ASN A 1 92 ? 15.664 0.869 -2.882 1.00 74.44 92 ASN A N 1
ATOM 731 C CA . ASN A 1 92 ? 14.395 0.170 -2.727 1.00 74.44 92 ASN A CA 1
ATOM 732 C C . ASN A 1 92 ? 13.527 0.780 -1.616 1.00 74.44 92 ASN A C 1
ATOM 734 O O . ASN A 1 92 ? 12.357 1.038 -1.854 1.00 74.44 92 ASN A O 1
ATOM 738 N N . SER A 1 93 ? 14.086 1.113 -0.447 1.00 76.81 93 SER A N 1
ATOM 739 C CA . SER A 1 93 ? 13.323 1.769 0.629 1.00 76.81 93 SER A CA 1
ATOM 740 C C . SER A 1 93 ? 12.802 3.165 0.263 1.00 76.81 93 SER A C 1
ATOM 742 O O . SER A 1 93 ? 11.859 3.639 0.887 1.00 76.81 93 SER A O 1
ATOM 744 N N . PHE A 1 94 ? 13.401 3.848 -0.717 1.00 79.06 94 PHE A N 1
ATOM 745 C CA . PHE A 1 94 ? 12.896 5.131 -1.224 1.00 79.06 94 PHE A CA 1
ATOM 746 C C . PHE A 1 94 ? 11.826 4.975 -2.306 1.00 79.06 94 PHE A C 1
ATOM 748 O O . PHE A 1 94 ? 10.914 5.803 -2.403 1.00 79.06 94 PHE A O 1
ATOM 755 N N . VAL A 1 95 ? 11.976 3.964 -3.158 1.00 82.00 95 VAL A N 1
ATOM 756 C CA . VAL A 1 95 ? 11.104 3.741 -4.315 1.00 82.00 95 VAL A CA 1
ATOM 757 C C . VAL A 1 95 ? 9.863 2.949 -3.912 1.00 82.00 95 VAL A C 1
ATOM 759 O O . VAL A 1 95 ? 8.759 3.301 -4.312 1.00 82.00 95 VAL A O 1
ATOM 762 N N . ASN A 1 96 ? 10.035 1.945 -3.058 1.00 88.62 96 ASN A N 1
ATOM 763 C CA . ASN A 1 96 ? 8.977 1.090 -2.548 1.00 88.62 96 ASN A CA 1
ATOM 764 C C . ASN A 1 96 ? 9.026 0.998 -1.007 1.00 88.62 96 ASN A C 1
ATOM 766 O O . ASN A 1 96 ? 9.403 -0.040 -0.456 1.00 88.62 96 ASN A O 1
ATOM 770 N N . PRO A 1 97 ? 8.706 2.093 -0.294 1.00 91.31 97 PRO A N 1
ATOM 771 C CA . PRO A 1 97 ? 8.720 2.110 1.163 1.00 91.31 97 PRO A CA 1
ATOM 772 C C . PRO A 1 97 ? 7.620 1.225 1.763 1.00 91.31 97 PRO A C 1
ATOM 774 O O . PRO A 1 97 ? 6.584 0.971 1.144 1.00 91.31 97 PRO A O 1
ATOM 777 N N . GLU A 1 98 ? 7.831 0.803 3.005 1.00 92.38 98 GLU A N 1
ATOM 778 C CA . GLU A 1 98 ? 6.847 0.057 3.793 1.00 92.38 98 GLU A CA 1
ATOM 779 C C . GLU A 1 98 ? 5.737 0.986 4.320 1.00 92.38 98 GLU A C 1
ATOM 781 O O . GLU A 1 98 ? 5.944 2.183 4.531 1.00 92.38 98 GLU A O 1
ATOM 786 N N . VAL A 1 99 ? 4.545 0.433 4.534 1.00 92.81 99 VAL A N 1
ATOM 787 C CA . VAL A 1 99 ? 3.372 1.103 5.107 1.00 92.81 99 VAL A CA 1
ATOM 788 C C . VAL A 1 99 ? 3.141 0.546 6.502 1.00 92.81 99 VAL A C 1
ATOM 790 O O . VAL A 1 99 ? 2.849 -0.639 6.658 1.00 92.81 99 VAL A O 1
ATOM 793 N N . HIS A 1 100 ? 3.253 1.395 7.519 1.00 91.75 100 HIS A N 1
ATOM 794 C CA . HIS A 1 100 ? 3.138 1.000 8.923 1.00 91.75 100 HIS A CA 1
ATOM 795 C C . HIS A 1 100 ? 1.942 1.653 9.603 1.00 91.75 100 HIS A C 1
ATOM 797 O O . HIS A 1 100 ? 1.429 2.676 9.152 1.00 91.75 100 HIS A O 1
ATOM 803 N N . PHE A 1 101 ? 1.539 1.090 10.743 1.00 92.00 101 PHE A N 1
ATOM 804 C CA . PHE A 1 101 ? 0.735 1.832 11.705 1.00 92.00 101 PHE A CA 1
ATOM 805 C C . PHE A 1 101 ? 1.566 2.967 12.297 1.00 92.00 101 PHE A C 1
ATOM 807 O O . PHE A 1 101 ? 2.706 2.749 12.710 1.00 92.00 101 PHE A O 1
ATOM 814 N N . LEU A 1 102 ? 0.972 4.158 12.395 1.00 90.88 102 LEU A N 1
ATOM 815 C CA . LEU A 1 102 ? 1.665 5.343 12.910 1.00 90.88 102 LEU A CA 1
ATOM 816 C C . LEU A 1 102 ? 2.209 5.119 14.331 1.00 90.88 102 LEU A C 1
ATOM 818 O O . LEU A 1 102 ? 3.275 5.614 14.696 1.00 90.88 102 LEU A O 1
ATOM 822 N N . HIS A 1 103 ? 1.461 4.395 15.167 1.00 88.75 103 HIS A N 1
ATOM 823 C CA . HIS A 1 103 ? 1.834 4.158 16.554 1.00 88.75 103 HIS A CA 1
ATOM 824 C C . HIS A 1 103 ? 1.208 2.879 17.108 1.00 88.75 103 HIS A C 1
ATOM 826 O O . HIS A 1 103 ? 0.133 2.469 16.673 1.00 88.75 103 HIS A O 1
ATOM 832 N N . LYS A 1 104 ? 1.814 2.309 18.160 1.00 86.94 104 LYS A N 1
ATOM 833 C CA . LYS A 1 104 ? 1.296 1.100 18.817 1.00 86.94 104 LYS A CA 1
ATOM 834 C C . LYS A 1 104 ? -0.143 1.282 19.297 1.00 86.94 104 LYS A C 1
ATOM 836 O O . LYS A 1 104 ? -0.963 0.390 19.144 1.00 86.94 104 LYS A O 1
ATOM 841 N N . SER A 1 105 ? -0.465 2.470 19.804 1.00 91.06 105 SER A N 1
ATOM 842 C CA . SER A 1 105 ? -1.821 2.787 20.258 1.00 91.06 105 SER A CA 1
ATOM 843 C C . SER A 1 105 ? -2.869 2.735 19.144 1.00 91.06 105 SER A C 1
ATOM 845 O O . SER A 1 105 ? -4.047 2.627 19.457 1.00 91.06 105 SER A O 1
ATOM 847 N N . VAL A 1 106 ? -2.474 2.852 17.868 1.00 91.69 106 VAL A N 1
ATOM 848 C CA . VAL A 1 106 ? -3.387 2.638 16.736 1.00 91.69 106 VAL A CA 1
ATOM 849 C C . VAL A 1 106 ? -3.781 1.169 16.668 1.00 91.69 106 VAL A C 1
ATOM 851 O O . VAL A 1 106 ? -4.961 0.869 16.546 1.00 91.69 106 VAL A O 1
ATOM 854 N N . ILE A 1 107 ? -2.817 0.262 16.810 1.00 90.19 107 ILE A N 1
ATOM 855 C CA . ILE A 1 107 ? -3.075 -1.181 16.839 1.00 90.19 107 ILE A CA 1
ATOM 856 C C . ILE A 1 107 ? -3.975 -1.507 18.033 1.00 90.19 107 ILE A C 1
ATOM 858 O O . ILE A 1 107 ? -5.056 -2.054 17.845 1.00 90.19 107 ILE A O 1
ATOM 862 N N . ASP A 1 108 ? -3.605 -1.040 19.231 1.00 91.00 108 ASP A N 1
ATOM 863 C CA . ASP A 1 108 ? -4.402 -1.243 20.449 1.00 91.00 108 ASP A CA 1
ATOM 864 C C . ASP A 1 108 ? -5.826 -0.647 20.326 1.00 91.00 108 ASP A C 1
ATOM 866 O O . ASP A 1 108 ? -6.758 -1.074 21.009 1.00 91.00 108 ASP A O 1
ATOM 870 N N . PHE A 1 109 ? -6.009 0.388 19.497 1.00 91.94 109 PHE A N 1
ATOM 871 C CA . PHE A 1 109 ? -7.315 0.976 19.197 1.00 91.94 109 PHE A CA 1
ATOM 872 C C . PHE A 1 109 ? -8.126 0.103 18.233 1.00 91.94 109 PHE A C 1
ATOM 874 O O . PHE A 1 109 ? -9.297 -0.147 18.509 1.00 91.94 109 PHE A O 1
ATOM 881 N N . LEU A 1 110 ? -7.508 -0.372 17.149 1.00 90.88 110 LEU A N 1
ATOM 882 C CA . LEU A 1 110 ? -8.150 -1.199 16.123 1.00 90.88 110 LEU A CA 1
ATOM 883 C C . LEU A 1 110 ? -8.490 -2.613 16.621 1.00 90.88 110 LEU A C 1
ATOM 885 O O . LEU A 1 110 ? -9.467 -3.192 16.159 1.00 90.88 110 LEU A O 1
ATOM 889 N N . GLU A 1 111 ? -7.740 -3.155 17.585 1.00 90.81 111 GLU A N 1
ATOM 890 C CA . GLU A 1 111 ? -8.001 -4.472 18.193 1.00 90.81 111 GLU A CA 1
ATOM 891 C C . GLU A 1 111 ? -9.214 -4.486 19.143 1.00 90.81 111 GLU A C 1
ATOM 893 O O . GLU A 1 111 ? -9.646 -5.549 19.597 1.00 90.81 111 GLU A O 1
ATOM 898 N N . LYS A 1 112 ? -9.799 -3.325 19.465 1.00 95.12 112 LYS A N 1
ATOM 899 C CA . LYS A 1 112 ? -11.003 -3.261 20.305 1.00 95.12 112 LYS A CA 1
ATOM 900 C C . LYS A 1 112 ? -12.203 -3.824 19.534 1.00 95.12 112 LYS A C 1
ATOM 902 O O . LYS A 1 112 ? -12.529 -3.265 18.487 1.00 95.12 112 LYS A O 1
ATOM 907 N N . PRO A 1 113 ? -12.944 -4.815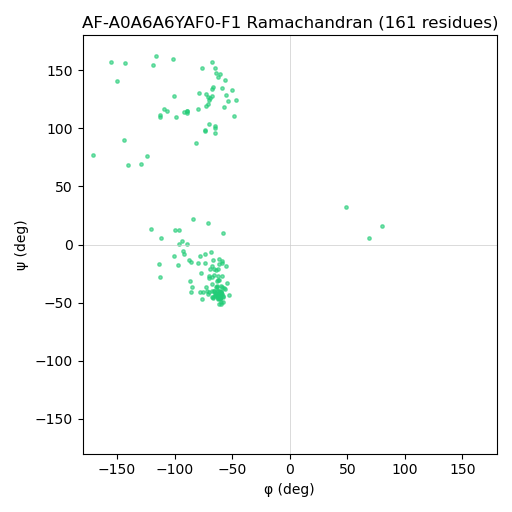 20.074 1.00 95.31 113 PRO A N 1
ATOM 908 C CA . PRO A 1 113 ? -14.061 -5.441 19.362 1.00 95.31 113 PRO A CA 1
ATOM 909 C C . PRO A 1 113 ? -15.097 -4.444 18.835 1.00 95.31 113 PRO A C 1
ATOM 911 O O . PRO A 1 113 ? -15.476 -4.521 17.677 1.00 95.31 113 PRO A O 1
ATOM 914 N N . ALA A 1 114 ? -15.470 -3.447 19.644 1.00 95.62 114 ALA A N 1
ATOM 915 C CA . ALA A 1 114 ? -16.433 -2.422 19.239 1.00 95.62 114 ALA A CA 1
ATOM 916 C C . ALA A 1 114 ? -15.950 -1.568 18.049 1.00 95.62 114 ALA A C 1
ATOM 918 O O . ALA A 1 114 ? -16.748 -1.209 17.193 1.00 95.62 114 ALA A O 1
ATOM 919 N N . ILE A 1 115 ? -14.649 -1.258 17.981 1.00 94.19 115 ILE A N 1
ATOM 920 C CA . ILE A 1 115 ? -14.065 -0.501 16.861 1.00 94.19 115 ILE A CA 1
ATOM 921 C C . ILE A 1 115 ? -14.007 -1.375 15.610 1.00 94.19 115 ILE A C 1
ATOM 923 O O . ILE A 1 115 ? -14.287 -0.907 14.511 1.00 94.19 115 ILE A O 1
ATOM 927 N N . TRP A 1 116 ? -13.660 -2.651 15.774 1.00 90.69 116 TRP A N 1
ATOM 928 C CA . TRP A 1 116 ? -13.626 -3.598 14.666 1.00 90.69 116 TRP A CA 1
ATOM 929 C C . TRP A 1 116 ? -15.015 -3.834 14.058 1.00 90.69 116 TRP A C 1
ATOM 931 O O . TRP A 1 116 ? -15.154 -3.831 12.837 1.00 90.69 116 TRP A O 1
ATOM 941 N N . GLU A 1 117 ? -16.045 -3.981 14.896 1.00 93.44 117 GLU A N 1
ATOM 942 C CA . GLU A 1 117 ? -17.445 -4.078 14.463 1.00 93.44 117 GLU A CA 1
ATOM 943 C C . GLU A 1 117 ? -17.882 -2.820 13.703 1.00 93.44 117 GLU A C 1
ATOM 945 O O . GLU A 1 117 ? -18.419 -2.926 12.605 1.00 93.44 117 GLU A O 1
ATOM 950 N N . GLU A 1 118 ? -17.558 -1.630 14.215 1.00 93.06 118 GLU A N 1
ATOM 951 C CA . GLU A 1 118 ? -17.869 -0.364 13.547 1.00 93.06 118 GLU A CA 1
ATOM 952 C C . GLU A 1 118 ? -17.194 -0.254 12.163 1.00 93.06 118 GLU A C 1
ATOM 954 O O . GLU A 1 118 ? -17.832 0.119 11.175 1.00 93.06 118 GLU A O 1
ATOM 959 N N . LEU A 1 119 ? -15.915 -0.637 12.050 1.00 88.56 119 LEU A N 1
ATOM 960 C CA . LEU A 1 119 ? -15.201 -0.677 10.767 1.00 88.56 119 LEU A CA 1
ATOM 961 C C . LEU A 1 119 ? -15.830 -1.670 9.782 1.00 88.56 119 LEU A C 1
ATOM 963 O O . LEU A 1 119 ? -15.923 -1.385 8.582 1.00 88.56 119 LEU A O 1
ATOM 967 N N . HIS A 1 120 ? -16.260 -2.831 10.274 1.00 88.00 120 HIS A N 1
ATOM 968 C CA . HIS A 1 120 ? -16.937 -3.830 9.459 1.00 88.00 120 HIS A CA 1
ATOM 969 C C . HIS A 1 120 ? -18.287 -3.303 8.958 1.00 88.00 120 HIS A C 1
ATOM 971 O O . HIS A 1 120 ? -18.590 -3.412 7.770 1.00 88.00 120 HIS A O 1
ATOM 977 N N . ASP A 1 121 ? -19.066 -2.651 9.817 1.00 90.56 121 ASP A N 1
ATOM 978 C CA . ASP A 1 121 ? -20.359 -2.080 9.447 1.00 90.56 121 ASP A CA 1
ATOM 979 C C . ASP A 1 121 ? -20.214 -0.997 8.370 1.00 90.56 121 ASP A C 1
ATOM 981 O O . ASP A 1 121 ? -20.933 -1.034 7.366 1.00 90.56 121 ASP A O 1
ATOM 985 N N . PHE A 1 122 ? -19.225 -0.102 8.494 1.00 87.69 122 PHE A N 1
ATOM 986 C CA . PHE A 1 122 ? -18.942 0.915 7.475 1.00 87.69 122 PHE A CA 1
ATOM 987 C C . PHE A 1 122 ? -18.522 0.335 6.120 1.00 87.69 122 PHE A C 1
ATOM 989 O O . PHE A 1 122 ? -18.793 0.940 5.082 1.00 87.69 122 PHE A O 1
ATOM 996 N N . THR A 1 123 ? -17.856 -0.820 6.110 1.00 85.38 123 THR A N 1
ATOM 997 C CA . THR A 1 123 ? -17.307 -1.423 4.885 1.00 85.38 123 THR A CA 1
ATOM 998 C C . THR A 1 123 ? -18.215 -2.489 4.274 1.00 85.38 123 THR A C 1
ATOM 1000 O O . THR A 1 123 ? -18.110 -2.754 3.076 1.00 85.38 123 THR A O 1
ATOM 1003 N N . SER A 1 124 ? -19.176 -3.017 5.035 1.00 85.19 124 SER A N 1
ATOM 1004 C CA . SER A 1 124 ? -20.095 -4.094 4.634 1.00 85.19 124 SER A CA 1
ATOM 1005 C C . SER A 1 124 ? -20.873 -3.828 3.339 1.00 85.19 124 SER A C 1
ATOM 1007 O O . SER A 1 124 ? -21.146 -4.748 2.571 1.00 85.19 124 SER A O 1
ATOM 1009 N N . SER A 1 125 ? -21.208 -2.566 3.061 1.00 85.50 125 SER A N 1
ATOM 1010 C CA . SER A 1 125 ? -21.983 -2.160 1.879 1.00 85.50 125 SER A CA 1
ATOM 1011 C C . SER A 1 125 ? -21.127 -1.767 0.671 1.00 85.50 125 SER A C 1
ATOM 1013 O O . SER A 1 125 ? -21.665 -1.525 -0.407 1.00 85.50 125 SER A O 1
ATOM 1015 N N . SER A 1 126 ? -19.801 -1.708 0.827 1.00 84.50 126 SER A N 1
ATOM 1016 C CA . SER A 1 126 ? -18.897 -1.201 -0.214 1.00 84.50 126 SER A CA 1
ATOM 1017 C C . SER A 1 126 ? -18.591 -2.215 -1.322 1.00 84.50 126 SER A C 1
ATOM 1019 O O . SER A 1 126 ? -18.087 -1.832 -2.374 1.00 84.50 126 SER A O 1
ATOM 1021 N N . GLY A 1 127 ? -18.870 -3.505 -1.094 1.00 84.50 127 GLY A N 1
ATOM 1022 C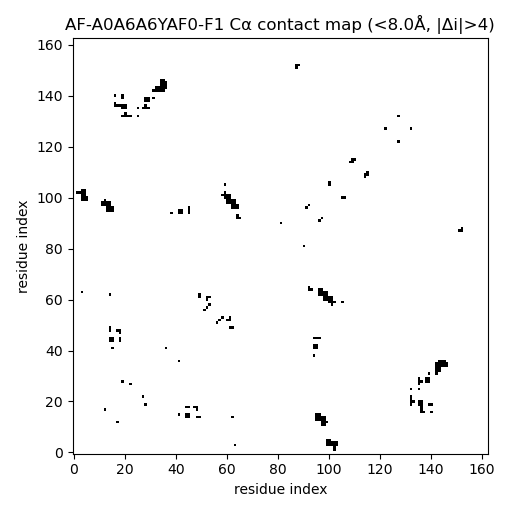 CA . GLY A 1 127 ? -18.457 -4.592 -1.990 1.00 84.50 127 GLY A CA 1
ATOM 1023 C C . GLY A 1 127 ? -16.942 -4.837 -2.014 1.00 84.50 127 GLY A C 1
ATOM 1024 O O . GLY A 1 127 ? -16.473 -5.647 -2.809 1.00 84.50 127 GLY A O 1
ATOM 1025 N N . PHE A 1 128 ? -16.179 -4.151 -1.157 1.00 85.75 128 PHE A N 1
ATOM 1026 C CA . PHE A 1 128 ? -14.744 -4.346 -1.003 1.00 85.75 128 PHE A CA 1
ATOM 1027 C C . PHE A 1 128 ? -14.450 -5.692 -0.331 1.00 85.75 128 PHE A C 1
ATOM 1029 O O . PHE A 1 128 ? -14.906 -5.947 0.784 1.00 85.75 128 PHE A O 1
ATOM 1036 N N . ASP A 1 129 ? -13.645 -6.526 -0.990 1.00 88.06 129 ASP A N 1
ATOM 1037 C CA . ASP A 1 129 ? -13.103 -7.755 -0.414 1.00 88.06 129 ASP A CA 1
ATOM 1038 C C . ASP A 1 129 ? -11.579 -7.611 -0.255 1.00 88.06 129 ASP A C 1
ATOM 1040 O O . ASP A 1 129 ? -10.850 -7.611 -1.257 1.00 88.06 129 ASP A O 1
ATOM 1044 N N . PRO A 1 130 ? -11.065 -7.511 0.987 1.00 88.25 130 PRO A N 1
ATOM 1045 C CA . PRO A 1 130 ? -9.638 -7.333 1.217 1.00 88.25 130 PRO A CA 1
ATOM 1046 C C . PRO A 1 130 ? -8.808 -8.513 0.699 1.00 88.25 130 PRO A C 1
ATOM 1048 O O . PRO A 1 130 ? -7.674 -8.307 0.272 1.00 88.25 130 PRO A O 1
ATOM 1051 N N . ASN A 1 131 ? -9.342 -9.737 0.689 1.00 90.50 131 ASN A N 1
ATOM 1052 C CA . ASN A 1 131 ? -8.607 -10.906 0.208 1.00 90.50 131 ASN A CA 1
ATOM 1053 C C . ASN A 1 131 ? -8.442 -10.861 -1.311 1.00 90.50 131 ASN A C 1
ATOM 1055 O O . ASN A 1 131 ? -7.348 -11.119 -1.814 1.00 90.50 131 ASN A O 1
ATOM 1059 N N . VAL A 1 132 ? -9.499 -10.488 -2.040 1.00 91.19 132 VAL A N 1
ATOM 1060 C CA . VAL A 1 132 ? -9.440 -10.316 -3.500 1.00 91.19 132 VAL A CA 1
ATOM 1061 C C . VAL A 1 132 ? -8.458 -9.204 -3.859 1.00 91.19 132 VAL A C 1
ATOM 1063 O O . VAL A 1 132 ? -7.573 -9.421 -4.687 1.00 91.19 132 VAL A O 1
ATOM 1066 N N . SER A 1 133 ? -8.539 -8.052 -3.186 1.00 92.75 133 SER A N 1
ATOM 1067 C CA . SER A 1 133 ? -7.597 -6.944 -3.379 1.00 92.75 133 SER A CA 1
ATOM 1068 C C . SER A 1 133 ? -6.146 -7.353 -3.113 1.00 92.75 133 SER A C 1
ATOM 1070 O O . SER A 1 133 ? -5.261 -7.033 -3.907 1.00 92.75 133 SER A O 1
ATOM 1072 N N . LEU A 1 134 ? -5.880 -8.101 -2.037 1.00 92.00 134 LEU A N 1
ATOM 1073 C CA . LEU A 1 134 ? -4.531 -8.569 -1.705 1.00 92.00 134 LEU A CA 1
ATOM 1074 C C . LEU A 1 134 ? -3.990 -9.587 -2.715 1.00 92.00 134 LEU A C 1
ATOM 1076 O O . LEU A 1 134 ? -2.812 -9.515 -3.070 1.00 92.00 134 LEU A O 1
ATOM 1080 N N . ILE A 1 135 ? -4.825 -10.514 -3.193 1.00 92.81 135 ILE A N 1
ATOM 1081 C CA . ILE A 1 135 ? -4.432 -11.495 -4.215 1.00 92.81 135 ILE A CA 1
ATOM 1082 C C . ILE A 1 135 ? -4.154 -10.793 -5.546 1.00 92.81 135 ILE A C 1
ATOM 1084 O O . ILE A 1 135 ? -3.125 -11.060 -6.169 1.00 92.81 135 ILE A O 1
ATOM 1088 N N . SER A 1 136 ? -5.019 -9.863 -5.957 1.00 93.62 136 SER A N 1
ATOM 1089 C CA . SER A 1 136 ? -4.806 -9.041 -7.151 1.00 93.62 136 SER A CA 1
ATOM 1090 C C . SER A 1 136 ? -3.512 -8.240 -7.059 1.00 93.62 136 SER A C 1
ATOM 1092 O O . SER A 1 136 ? -2.737 -8.222 -8.016 1.00 93.62 136 SER A O 1
ATOM 1094 N N . ALA A 1 137 ? -3.225 -7.653 -5.896 1.00 94.69 137 ALA A N 1
ATOM 1095 C CA . ALA A 1 137 ? -1.968 -6.959 -5.660 1.00 94.69 137 ALA A CA 1
ATOM 1096 C C . ALA A 1 137 ? -0.761 -7.890 -5.805 1.00 94.69 137 ALA A C 1
ATOM 1098 O O . ALA A 1 137 ? 0.177 -7.564 -6.525 1.00 94.69 137 ALA A O 1
ATOM 1099 N N . SER A 1 138 ? -0.807 -9.078 -5.197 1.00 92.94 138 SER A N 1
ATOM 1100 C CA . SER A 1 138 ? 0.272 -10.062 -5.312 1.00 92.94 138 SER A CA 1
ATOM 1101 C C . SER A 1 138 ? 0.476 -10.555 -6.745 1.00 92.94 138 SER A C 1
ATOM 1103 O O . SER A 1 138 ? 1.615 -10.688 -7.189 1.00 92.94 138 SER A O 1
ATOM 1105 N N . LEU A 1 139 ? -0.599 -10.781 -7.505 1.00 94.62 139 LEU A N 1
ATOM 1106 C CA . LEU A 1 139 ? -0.496 -11.113 -8.927 1.00 94.62 139 LEU A CA 1
ATOM 1107 C C . LEU A 1 139 ? 0.170 -9.976 -9.710 1.00 94.62 139 LEU A C 1
ATOM 1109 O O . LEU A 1 139 ? 1.037 -10.226 -10.549 1.00 94.62 139 LEU A O 1
ATOM 1113 N N . ARG A 1 140 ? -0.215 -8.728 -9.429 1.00 94.88 140 ARG A N 1
ATOM 1114 C CA . ARG A 1 140 ? 0.356 -7.550 -10.082 1.00 94.88 140 ARG A CA 1
ATOM 1115 C C . ARG A 1 140 ? 1.839 -7.384 -9.752 1.00 94.88 140 ARG A C 1
ATOM 1117 O O . ARG A 1 140 ? 2.618 -7.164 -10.671 1.00 94.88 140 ARG A O 1
ATOM 1124 N N . GLU A 1 141 ? 2.245 -7.598 -8.501 1.00 92.50 141 GLU A N 1
ATOM 1125 C CA . GLU A 1 141 ? 3.659 -7.618 -8.098 1.00 92.50 141 GLU A CA 1
ATOM 1126 C C . GLU A 1 141 ? 4.461 -8.674 -8.864 1.00 92.50 141 GLU A C 1
ATOM 1128 O O . GLU A 1 141 ? 5.531 -8.367 -9.381 1.00 92.50 141 GLU A O 1
ATOM 1133 N N . ILE A 1 142 ? 3.934 -9.898 -9.000 1.00 92.50 142 ILE A N 1
ATOM 1134 C CA . ILE A 1 142 ? 4.606 -10.978 -9.741 1.00 92.50 142 ILE A CA 1
ATOM 1135 C C . ILE A 1 142 ? 4.798 -10.596 -11.212 1.00 92.50 142 ILE A C 1
ATOM 1137 O O . ILE A 1 142 ? 5.875 -10.794 -11.770 1.00 92.50 142 ILE A O 1
ATOM 1141 N N . LYS A 1 143 ? 3.767 -10.034 -11.850 1.00 94.69 143 LYS A N 1
ATOM 1142 C CA . LYS A 1 143 ? 3.833 -9.614 -13.258 1.00 94.69 143 LYS A CA 1
ATOM 1143 C C . LYS A 1 143 ? 4.774 -8.439 -13.495 1.00 94.69 143 LYS A C 1
ATOM 1145 O O . LYS A 1 143 ? 5.310 -8.311 -14.593 1.00 94.69 143 LYS A O 1
ATOM 1150 N N . SER A 1 144 ? 4.941 -7.605 -12.477 1.00 92.88 144 SER A N 1
ATOM 1151 C CA . SER A 1 144 ? 5.762 -6.400 -12.506 1.00 92.88 144 SER A CA 1
ATOM 1152 C C . SER A 1 144 ? 7.174 -6.594 -11.960 1.00 92.88 144 SER A C 1
ATOM 1154 O O . SER A 1 144 ? 7.953 -5.639 -11.950 1.00 92.88 144 SER A O 1
ATOM 1156 N N . ALA A 1 145 ? 7.515 -7.809 -11.523 1.00 88.88 145 ALA A N 1
ATOM 1157 C CA . ALA A 1 145 ? 8.812 -8.121 -10.950 1.00 88.88 145 ALA A CA 1
ATOM 1158 C C . ALA A 1 145 ? 9.961 -7.869 -11.954 1.00 88.88 145 ALA A C 1
ATOM 1160 O O . ALA A 1 145 ? 9.788 -8.078 -13.161 1.00 88.88 145 ALA A O 1
ATOM 1161 N N . PRO A 1 146 ? 11.148 -7.456 -11.472 1.00 83.56 146 PRO A N 1
ATOM 1162 C CA . PRO A 1 146 ? 12.329 -7.296 -12.315 1.00 83.56 146 PRO A CA 1
ATOM 1163 C C . PRO A 1 146 ? 12.688 -8.582 -13.064 1.00 83.56 146 PRO A C 1
ATOM 1165 O O . PRO A 1 146 ? 12.608 -9.681 -12.510 1.00 83.56 146 PRO A O 1
ATOM 1168 N N . LYS A 1 147 ? 13.125 -8.453 -14.323 1.00 75.50 147 LYS A N 1
ATOM 1169 C CA . LYS A 1 147 ? 13.496 -9.618 -15.156 1.00 75.50 147 LYS A CA 1
ATOM 1170 C C . LYS A 1 147 ? 14.783 -10.301 -14.690 1.00 75.50 147 LYS A C 1
ATOM 1172 O O . LYS A 1 147 ? 14.959 -11.498 -14.903 1.00 75.50 147 LYS A O 1
ATOM 1177 N N . GLU A 1 148 ? 15.672 -9.546 -14.055 1.00 68.19 148 GLU A N 1
ATOM 1178 C CA . GLU A 1 148 ? 16.878 -10.057 -13.413 1.00 68.19 148 GLU A CA 1
ATOM 1179 C C . GLU A 1 148 ? 16.670 -10.010 -11.896 1.00 68.19 148 GLU A C 1
ATOM 1181 O O . GLU A 1 148 ? 16.528 -8.937 -11.313 1.00 68.19 148 GLU A O 1
ATOM 1186 N N . LEU A 1 149 ? 16.643 -11.178 -11.246 1.00 57.41 149 LEU A N 1
ATOM 1187 C CA . LEU A 1 149 ? 16.723 -11.260 -9.788 1.00 57.41 149 LEU A CA 1
ATOM 1188 C C . LEU A 1 149 ? 18.098 -10.735 -9.371 1.00 57.41 149 LEU A C 1
ATOM 1190 O O . LEU A 1 149 ? 19.084 -11.476 -9.396 1.00 57.41 149 LEU A O 1
ATOM 1194 N N . ASP A 1 150 ? 18.180 -9.459 -9.005 1.00 53.22 150 ASP A N 1
ATOM 1195 C CA . ASP A 1 150 ? 19.391 -8.916 -8.410 1.00 53.22 150 ASP A CA 1
ATOM 1196 C C . ASP A 1 150 ? 19.609 -9.619 -7.061 1.00 53.22 150 ASP A C 1
ATOM 1198 O O . ASP A 1 150 ? 18.946 -9.343 -6.062 1.00 53.22 150 ASP A O 1
ATOM 1202 N N . GLN A 1 151 ? 20.532 -10.583 -7.033 1.00 49.47 151 GLN A N 1
ATOM 1203 C CA . GLN A 1 151 ? 20.870 -11.365 -5.840 1.00 49.47 151 GLN A CA 1
ATOM 1204 C C . GLN A 1 151 ? 21.355 -10.486 -4.675 1.00 49.47 151 GLN A C 1
ATOM 1206 O O . GLN A 1 151 ? 21.408 -10.953 -3.538 1.00 49.47 151 GLN A O 1
ATOM 1211 N N . SER A 1 152 ? 21.697 -9.218 -4.933 1.00 51.75 152 SER A N 1
ATOM 1212 C CA . SER A 1 152 ? 22.046 -8.235 -3.905 1.00 51.75 152 SER A CA 1
ATOM 1213 C C . SER A 1 152 ? 20.836 -7.642 -3.163 1.00 51.75 152 SER A C 1
ATOM 1215 O O . SER A 1 152 ? 21.017 -6.972 -2.146 1.00 51.75 152 SER A O 1
ATOM 1217 N N . MET A 1 153 ? 19.614 -7.902 -3.643 1.00 46.72 153 MET A N 1
ATOM 1218 C CA . MET A 1 153 ? 18.358 -7.390 -3.085 1.00 46.72 153 MET A CA 1
ATOM 1219 C C . MET A 1 153 ? 17.805 -8.263 -1.947 1.00 46.72 153 MET A C 1
ATOM 1221 O O . MET A 1 153 ? 16.976 -7.804 -1.163 1.00 46.72 153 MET A O 1
ATOM 1225 N N . PHE A 1 154 ? 18.307 -9.493 -1.804 1.00 48.19 154 PHE A N 1
ATOM 1226 C CA . PHE A 1 154 ? 18.042 -10.333 -0.641 1.00 48.19 154 PHE A CA 1
ATOM 1227 C C . PHE A 1 154 ? 19.109 -10.049 0.425 1.00 48.19 154 PHE A C 1
ATOM 1229 O O . PHE A 1 154 ? 20.277 -10.398 0.211 1.00 48.19 154 PHE A O 1
ATOM 1236 N N . PRO A 1 155 ? 18.773 -9.457 1.588 1.00 42.50 155 PRO A N 1
ATOM 1237 C CA . PRO A 1 155 ? 19.675 -9.540 2.725 1.00 42.50 155 PRO A CA 1
ATOM 1238 C C . PRO A 1 155 ? 19.884 -11.031 2.984 1.00 42.50 155 PRO A C 1
ATOM 1240 O O . PRO A 1 155 ? 18.918 -11.764 3.191 1.00 42.50 155 PRO A O 1
ATOM 1243 N N . ARG A 1 156 ? 21.131 -11.505 2.876 1.00 37.28 156 ARG A N 1
ATOM 1244 C CA . ARG A 1 156 ? 21.469 -12.904 3.152 1.00 37.28 156 ARG A CA 1
ATOM 1245 C C . ARG A 1 156 ? 20.845 -13.275 4.494 1.00 37.28 156 ARG A C 1
ATOM 1247 O O . ARG A 1 156 ? 21.279 -12.761 5.523 1.00 37.28 156 ARG A O 1
ATOM 1254 N N . LEU A 1 157 ? 19.830 -14.138 4.474 1.00 37.22 157 LEU A N 1
ATOM 1255 C CA . LEU A 1 157 ? 19.309 -14.751 5.687 1.00 37.22 157 LEU A CA 1
ATOM 1256 C C . LEU A 1 157 ? 20.512 -15.393 6.398 1.00 37.22 157 LEU A C 1
ATOM 1258 O O . LEU A 1 157 ? 21.214 -16.190 5.770 1.00 37.22 157 LEU A O 1
ATOM 1262 N N . PRO A 1 158 ? 20.806 -15.055 7.666 1.00 37.72 158 PRO A N 1
ATOM 1263 C CA . PRO A 1 158 ? 22.018 -15.504 8.356 1.00 37.72 158 PRO A CA 1
ATOM 1264 C C . PRO A 1 158 ? 22.033 -17.005 8.711 1.00 37.72 158 PRO A C 1
ATOM 1266 O O . PRO A 1 158 ? 22.840 -17.437 9.528 1.00 37.72 158 PRO A O 1
ATOM 1269 N N . PHE A 1 159 ? 21.195 -17.829 8.084 1.00 43.28 159 PHE A N 1
ATOM 1270 C CA . PHE A 1 159 ? 21.071 -19.253 8.379 1.00 43.28 159 PHE A CA 1
ATOM 1271 C C . PHE A 1 159 ? 21.302 -20.096 7.132 1.00 43.28 159 PHE A C 1
ATOM 1273 O O . PHE A 1 159 ? 20.360 -20.603 6.539 1.00 43.28 159 PHE A O 1
ATOM 1280 N N . LEU A 1 160 ? 22.570 -20.230 6.744 1.00 36.88 160 LEU A N 1
ATOM 1281 C CA . LEU A 1 160 ? 23.117 -21.399 6.044 1.00 36.88 160 LEU A CA 1
ATOM 1282 C C . LEU A 1 160 ? 24.643 -21.248 5.996 1.00 36.88 160 LEU A C 1
ATOM 1284 O O . LEU A 1 160 ? 25.232 -20.865 4.988 1.00 36.88 160 LEU A O 1
ATOM 1288 N N . VAL A 1 161 ? 25.285 -21.520 7.132 1.00 34.16 161 VAL A N 1
ATOM 1289 C CA . VAL A 1 161 ? 26.693 -21.929 7.146 1.00 34.16 161 VAL A CA 1
ATOM 1290 C C . VAL A 1 161 ? 26.676 -23.456 7.026 1.00 34.16 161 VAL A C 1
ATOM 1292 O O . VAL A 1 161 ? 26.131 -24.100 7.925 1.00 34.16 161 VAL A O 1
ATOM 1295 N N . PRO A 1 162 ? 27.192 -24.058 5.941 1.00 40.00 162 PRO A N 1
ATOM 1296 C CA . PRO A 1 162 ? 27.415 -25.497 5.909 1.00 40.00 162 PRO A CA 1
ATOM 1297 C C . PRO A 1 162 ? 28.525 -25.838 6.909 1.00 40.00 162 PRO A C 1
ATOM 1299 O O . PRO A 1 162 ? 29.539 -25.136 6.948 1.00 40.00 162 PRO A O 1
ATOM 1302 N N . GLN A 1 163 ? 28.309 -26.876 7.720 1.00 47.75 163 GLN A N 1
ATOM 1303 C CA . GLN A 1 163 ? 29.379 -27.506 8.498 1.00 47.75 163 GLN A CA 1
ATOM 1304 C C . GLN A 1 163 ? 30.332 -28.286 7.596 1.00 47.75 163 GLN A C 1
ATOM 1306 O O . GLN A 1 163 ? 29.846 -28.846 6.586 1.00 47.75 163 GLN A O 1
#

Radius of gyration: 18.12 Å; Cα contacts (8 Å, |Δi|>4): 148; chains: 1; bounding box: 51×43×40 Å

InterPro domains:
  IPR056693 Domain of unknown function DUF7791 [PF25053] (5-147)